Protein AF-A0A935GYU8-F1 (afdb_monomer_lite)

Sequence (104 aa):
MCGQSPVLDAYVTALIKHLNGRGTRALNRLLQIKRTYPAQPFLVALEQALKYGLFDLTRLESMVLRHVAGDFFALGESSHDNLPNEPDDKDDEQTKNDSDPDPA

pLDDT: mean 73.49, std 12.85, range [44.44, 88.31]

Foldseek 3Di:
DDDDDPLVVLLLVLLCVVCVPVCPVVVVLLVVLPVVADPVLLSVLSVVCVVVVNNDSVVSSVSSVVSCCCVPVVPDPPPPCPPPDDPPPDDPPPPPDDDDDDDD

Secondary structure (DSSP, 8-state):
---S-HHHHHHHHHHHHHHTT-HHHHHHHHHHHHHHS-HHHHHHHHHHHHHHT---HHHHHHHHHHHHHHHHH-------------------------------

Radius of gyration: 29.95 Å; chains: 1; bounding box: 89×70×27 Å

Structure (mmCIF, N/CA/C/O backbone):
data_AF-A0A935GYU8-F1
#
_entry.id   AF-A0A935GYU8-F1
#
loop_
_atom_site.group_PDB
_atom_site.id
_atom_site.type_symbol
_atom_site.label_atom_id
_atom_site.label_alt_id
_atom_site.label_comp_id
_atom_site.label_asym_id
_atom_site.label_entity_id
_atom_site.label_seq_id
_atom_site.pdbx_PDB_ins_code
_atom_site.Cartn_x
_atom_site.Cartn_y
_atom_site.Cartn_z
_atom_site.occupancy
_atom_site.B_iso_or_equiv
_atom_site.auth_seq_id
_atom_site.auth_comp_id
_atom_site.auth_asym_id
_atom_site.auth_atom_id
_atom_site.pdbx_PDB_model_num
ATOM 1 N N . MET A 1 1 ? 17.629 9.394 5.185 1.00 46.78 1 MET A N 1
ATOM 2 C CA . MET A 1 1 ? 16.267 9.637 5.704 1.00 46.78 1 MET A CA 1
ATOM 3 C C . MET A 1 1 ? 15.301 8.801 4.869 1.00 46.78 1 MET A C 1
ATOM 5 O O . MET A 1 1 ? 14.877 9.258 3.819 1.00 46.78 1 MET A O 1
ATOM 9 N N . CYS A 1 2 ? 15.034 7.563 5.291 1.00 44.44 2 CYS A N 1
ATOM 10 C CA . CYS A 1 2 ? 14.087 6.621 4.673 1.00 44.44 2 CYS A CA 1
ATOM 11 C C . CYS A 1 2 ? 13.264 6.030 5.828 1.00 44.44 2 CYS A C 1
ATOM 13 O O . CYS A 1 2 ? 13.789 5.868 6.929 1.00 44.44 2 CYS A O 1
ATOM 15 N N . GLY A 1 3 ? 11.950 5.934 5.656 1.00 45.50 3 GLY A N 1
ATOM 16 C CA . GLY A 1 3 ? 10.987 6.145 6.734 1.00 45.50 3 GLY A CA 1
ATOM 17 C C . GLY A 1 3 ? 10.578 4.898 7.509 1.00 45.50 3 GLY A C 1
ATOM 18 O O . GLY A 1 3 ? 10.065 3.978 6.903 1.00 45.50 3 GLY A O 1
ATOM 19 N N . GLN A 1 4 ? 10.687 4.960 8.841 1.00 58.44 4 GLN A N 1
ATOM 20 C CA . GLN A 1 4 ? 9.859 4.327 9.895 1.00 58.44 4 GLN A CA 1
ATOM 21 C C . GLN A 1 4 ? 9.488 2.823 9.824 1.00 58.44 4 GLN A C 1
ATOM 23 O O . GLN A 1 4 ? 9.006 2.311 10.827 1.00 58.44 4 GLN A O 1
ATOM 28 N N . SER A 1 5 ? 9.725 2.080 8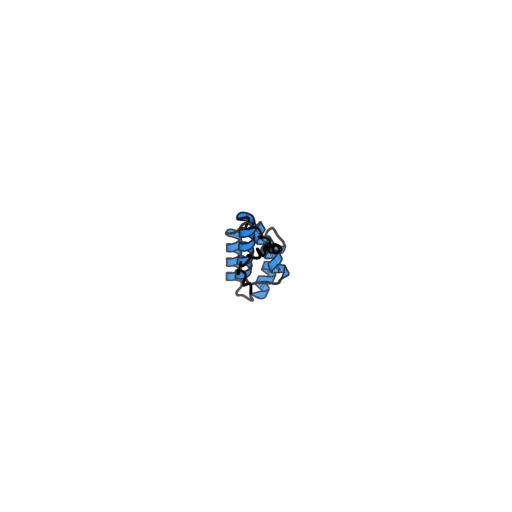.740 1.00 67.25 5 SER A N 1
ATOM 29 C CA . SER A 1 5 ? 9.507 0.632 8.669 1.00 67.25 5 SER A CA 1
ATOM 30 C C . SER A 1 5 ? 10.400 -0.013 7.597 1.00 67.25 5 SER A C 1
ATOM 32 O O . SER A 1 5 ? 10.312 0.370 6.427 1.00 67.25 5 SER A O 1
ATOM 34 N N . PRO A 1 6 ? 11.228 -1.018 7.949 1.00 79.19 6 PRO A N 1
ATOM 35 C CA . PRO A 1 6 ? 12.125 -1.693 7.003 1.00 79.19 6 PRO A CA 1
ATOM 36 C C . PRO A 1 6 ? 11.373 -2.407 5.867 1.00 79.19 6 PRO A C 1
ATOM 38 O O . PRO A 1 6 ? 11.914 -2.585 4.777 1.00 79.19 6 PRO A O 1
ATOM 41 N N . VAL A 1 7 ? 10.106 -2.767 6.094 1.00 80.38 7 VAL A N 1
ATOM 42 C CA . VAL A 1 7 ? 9.233 -3.400 5.095 1.00 80.38 7 VAL A CA 1
ATOM 43 C C . VAL A 1 7 ? 8.971 -2.459 3.917 1.00 80.38 7 VAL A C 1
ATOM 45 O O . VAL A 1 7 ? 8.974 -2.884 2.761 1.00 80.38 7 VAL A O 1
ATOM 48 N N . LEU A 1 8 ? 8.790 -1.165 4.199 1.00 80.94 8 LEU A N 1
ATOM 49 C CA . LEU A 1 8 ? 8.537 -0.153 3.177 1.00 80.94 8 LEU A CA 1
ATOM 50 C C . LEU A 1 8 ? 9.739 0.009 2.249 1.00 80.94 8 LEU A C 1
ATOM 52 O O . LEU A 1 8 ? 9.579 0.009 1.030 1.00 80.94 8 LEU A O 1
ATOM 56 N N . ASP A 1 9 ? 10.933 0.111 2.826 1.00 83.12 9 ASP A N 1
ATOM 57 C CA . ASP A 1 9 ? 12.169 0.285 2.063 1.00 83.12 9 ASP A CA 1
ATOM 58 C C . ASP A 1 9 ? 12.477 -0.954 1.207 1.00 83.12 9 ASP A C 1
ATOM 60 O O . ASP A 1 9 ? 12.855 -0.821 0.036 1.00 83.12 9 ASP A O 1
ATOM 64 N N . ALA A 1 10 ? 12.242 -2.161 1.737 1.00 84.31 10 ALA A N 1
ATOM 65 C CA . ALA A 1 10 ? 12.372 -3.405 0.979 1.00 84.31 10 ALA A CA 1
ATOM 66 C C . ALA A 1 10 ? 11.402 -3.451 -0.214 1.00 84.31 10 ALA A C 1
ATOM 68 O O . ALA A 1 10 ? 11.812 -3.750 -1.340 1.00 84.31 10 ALA A O 1
ATOM 69 N N . TYR A 1 11 ? 10.135 -3.085 0.010 1.00 84.38 11 TYR A N 1
ATOM 70 C CA . TYR A 1 11 ? 9.124 -3.058 -1.044 1.00 84.38 11 TYR A CA 1
ATOM 71 C C . TYR A 1 11 ? 9.445 -2.020 -2.122 1.00 84.38 11 TYR A C 1
ATOM 73 O O . TYR A 1 11 ? 9.392 -2.330 -3.309 1.00 84.38 11 TYR A O 1
ATOM 81 N N . VAL A 1 12 ? 9.833 -0.802 -1.731 1.00 84.12 12 VAL A N 1
ATOM 82 C CA . VAL A 1 12 ? 10.202 0.266 -2.673 1.00 84.12 12 VAL A CA 1
ATOM 83 C C . VAL A 1 12 ? 11.409 -0.141 -3.515 1.00 84.12 12 VAL A C 1
ATOM 85 O O . VAL A 1 12 ? 11.398 0.053 -4.731 1.00 84.12 12 VAL A O 1
ATOM 88 N N . THR A 1 13 ? 12.422 -0.757 -2.905 1.00 85.62 13 THR A N 1
ATOM 89 C CA . THR A 1 13 ? 13.611 -1.236 -3.623 1.00 85.62 13 THR A CA 1
ATOM 90 C C . THR A 1 13 ? 13.243 -2.298 -4.660 1.00 85.62 13 THR A C 1
ATOM 92 O O . THR A 1 13 ? 13.672 -2.222 -5.815 1.00 85.62 13 THR A O 1
ATOM 95 N N . ALA A 1 14 ? 12.403 -3.261 -4.279 1.00 84.19 14 ALA A N 1
ATOM 96 C CA . ALA A 1 14 ? 11.935 -4.310 -5.177 1.00 84.19 14 ALA A CA 1
ATOM 97 C C . ALA A 1 14 ? 11.020 -3.765 -6.293 1.00 84.19 14 ALA A C 1
ATOM 99 O O . ALA A 1 14 ? 11.170 -4.143 -7.456 1.00 84.19 14 ALA A O 1
ATOM 100 N N . LEU A 1 15 ? 10.155 -2.800 -5.973 1.00 83.06 15 LEU A N 1
ATOM 101 C CA . LEU A 1 15 ? 9.273 -2.123 -6.923 1.00 83.06 15 LEU A CA 1
ATOM 102 C C . LEU A 1 15 ? 10.065 -1.320 -7.965 1.00 83.06 15 LEU A C 1
ATOM 104 O O . LEU A 1 15 ? 9.798 -1.420 -9.163 1.00 83.06 15 LEU A O 1
ATOM 108 N N . ILE A 1 16 ? 11.067 -0.547 -7.535 1.00 82.12 16 ILE A N 1
ATOM 109 C CA . ILE A 1 16 ? 11.940 0.214 -8.442 1.00 82.12 16 ILE A CA 1
ATOM 110 C C . ILE A 1 16 ? 12.705 -0.741 -9.366 1.00 82.12 16 ILE A C 1
ATOM 112 O O . ILE A 1 16 ? 12.778 -0.489 -10.571 1.00 82.12 16 ILE A O 1
ATOM 116 N N . LYS A 1 17 ? 13.211 -1.857 -8.823 1.00 83.25 17 LYS A N 1
ATOM 117 C CA . LYS A 1 17 ? 13.904 -2.901 -9.590 1.00 83.25 17 LYS A CA 1
ATOM 118 C C . LYS A 1 17 ? 12.997 -3.588 -10.615 1.00 83.25 17 LYS A C 1
ATOM 120 O O . LYS A 1 17 ? 13.484 -3.979 -11.664 1.00 83.25 17 LYS A O 1
ATOM 125 N N . HIS A 1 18 ? 11.705 -3.742 -10.332 1.00 79.56 18 HIS A N 1
ATOM 126 C CA . HIS A 1 18 ? 10.759 -4.372 -11.257 1.00 79.56 18 HIS A CA 1
ATOM 127 C C . HIS A 1 18 ? 10.306 -3.423 -12.384 1.00 79.56 18 HIS A C 1
ATOM 129 O O . HIS A 1 18 ? 9.948 -3.860 -13.476 1.00 79.56 18 HIS A O 1
ATOM 135 N N . LEU A 1 19 ? 10.288 -2.110 -12.135 1.00 75.69 19 LEU A N 1
ATOM 136 C CA . LEU A 1 19 ? 9.680 -1.130 -13.042 1.00 75.69 19 LEU A CA 1
ATOM 137 C C . LEU A 1 19 ? 10.652 -0.474 -14.039 1.00 75.69 19 LEU A C 1
ATOM 139 O O . LEU A 1 19 ? 10.192 0.339 -14.842 1.00 75.69 19 LEU A O 1
ATOM 143 N N . ASN A 1 20 ? 11.955 -0.795 -14.007 1.00 69.62 20 ASN A N 1
ATOM 144 C CA . ASN A 1 20 ? 12.990 -0.421 -14.996 1.00 69.62 20 ASN A CA 1
ATOM 145 C C . ASN A 1 20 ? 12.818 0.981 -15.634 1.00 69.62 20 ASN A C 1
ATOM 147 O O . ASN A 1 20 ? 12.851 1.130 -16.854 1.00 69.62 20 ASN A O 1
ATOM 151 N N . GLY A 1 21 ? 12.592 2.020 -14.820 1.00 65.81 21 GLY A N 1
ATOM 152 C CA . GLY A 1 21 ? 12.480 3.415 -15.282 1.00 65.81 21 GLY A CA 1
ATOM 153 C C . GLY A 1 21 ? 11.059 3.976 -15.454 1.00 65.81 21 GLY A C 1
ATOM 154 O O . GLY A 1 21 ? 10.909 5.183 -15.622 1.00 65.81 21 GLY A O 1
ATOM 155 N N . ARG A 1 22 ? 9.997 3.168 -15.317 1.00 65.38 22 ARG A N 1
ATOM 156 C CA . ARG A 1 22 ? 8.590 3.645 -15.265 1.00 65.38 22 ARG A CA 1
ATOM 157 C C . ARG A 1 22 ? 8.039 3.793 -13.838 1.00 65.38 22 ARG A C 1
ATOM 159 O O . ARG A 1 22 ? 6.839 3.968 -13.632 1.00 65.38 22 ARG A O 1
ATOM 166 N N . GLY A 1 23 ? 8.924 3.752 -12.842 1.00 72.25 23 GLY A N 1
ATOM 167 C CA . GLY A 1 23 ? 8.582 3.706 -11.418 1.00 72.25 23 GLY A CA 1
ATOM 168 C C . GLY A 1 23 ? 8.026 4.997 -10.813 1.00 72.25 23 GLY A C 1
ATOM 169 O O . GLY A 1 23 ? 7.476 4.957 -9.719 1.00 72.25 23 GLY A O 1
ATOM 170 N N . THR A 1 24 ? 8.112 6.143 -11.490 1.00 78.00 24 THR A N 1
ATOM 171 C CA . THR A 1 24 ? 7.679 7.434 -10.923 1.00 78.00 24 THR A CA 1
ATOM 172 C C . THR A 1 24 ? 6.165 7.542 -10.761 1.00 78.00 24 THR A C 1
ATOM 174 O O . THR A 1 24 ? 5.703 8.027 -9.729 1.00 78.00 24 THR A O 1
ATOM 177 N N . ARG A 1 25 ? 5.357 7.056 -11.717 1.00 80.62 25 ARG A N 1
ATOM 178 C CA . ARG A 1 25 ? 3.893 6.975 -11.518 1.00 80.62 25 ARG A CA 1
ATOM 179 C C . ARG A 1 25 ? 3.537 6.016 -10.387 1.00 80.62 25 ARG A C 1
ATOM 181 O O . ARG A 1 25 ? 2.650 6.316 -9.596 1.00 80.62 25 ARG A O 1
ATOM 188 N N . ALA A 1 26 ? 4.257 4.903 -10.299 1.00 79.94 26 ALA A N 1
ATOM 189 C CA . ALA A 1 26 ? 4.052 3.895 -9.273 1.00 79.94 26 ALA A CA 1
ATOM 190 C C . ALA A 1 26 ? 4.359 4.434 -7.862 1.00 79.94 26 ALA A C 1
ATOM 192 O O . ALA A 1 26 ? 3.544 4.310 -6.952 1.00 79.94 26 ALA A O 1
ATOM 193 N N . LEU A 1 27 ? 5.484 5.133 -7.701 1.00 82.38 27 LEU A N 1
ATOM 194 C CA . LEU A 1 27 ? 5.864 5.810 -6.459 1.00 82.38 27 LEU A CA 1
ATOM 195 C C . LEU A 1 27 ? 4.869 6.905 -6.063 1.00 82.38 27 LEU A C 1
ATOM 197 O O . LEU A 1 27 ? 4.479 6.983 -4.901 1.00 82.38 27 L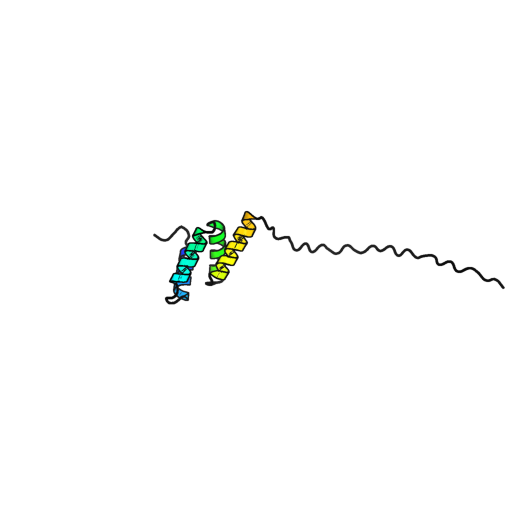EU A O 1
ATOM 201 N N . ASN A 1 28 ? 4.421 7.721 -7.023 1.00 85.56 28 ASN A N 1
ATOM 202 C CA . ASN A 1 28 ? 3.395 8.735 -6.764 1.00 85.56 28 ASN A CA 1
ATOM 203 C C . ASN A 1 28 ? 2.081 8.098 -6.300 1.00 85.56 28 ASN A C 1
ATOM 205 O O . ASN A 1 28 ? 1.479 8.569 -5.336 1.00 85.56 28 ASN A O 1
ATOM 209 N N . ARG A 1 29 ? 1.660 6.997 -6.934 1.00 83.75 29 ARG A N 1
ATOM 210 C CA . ARG A 1 29 ? 0.458 6.263 -6.527 1.00 83.75 29 ARG A CA 1
ATOM 211 C C . ARG A 1 29 ? 0.607 5.675 -5.123 1.00 83.75 29 ARG A C 1
ATOM 213 O O . ARG A 1 29 ? -0.302 5.825 -4.315 1.00 83.75 29 ARG A O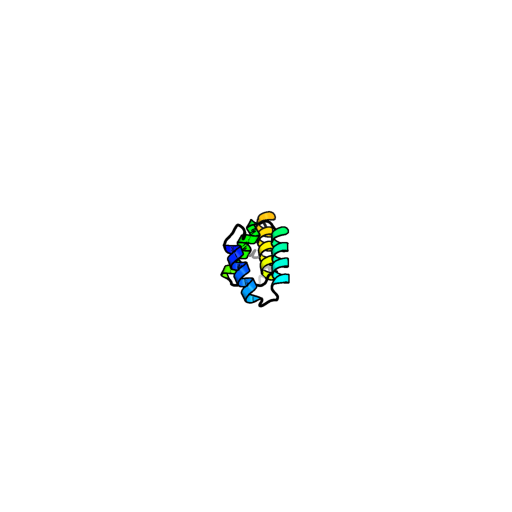 1
ATOM 220 N N . LEU A 1 30 ? 1.764 5.094 -4.804 1.00 83.75 30 LEU A N 1
ATOM 221 C CA . LEU A 1 30 ? 2.072 4.575 -3.469 1.00 83.75 30 LEU A CA 1
ATOM 222 C C . LEU A 1 30 ? 2.027 5.677 -2.396 1.00 83.75 30 LEU A C 1
ATOM 224 O O . LEU A 1 30 ? 1.442 5.486 -1.332 1.00 83.75 30 LEU A O 1
ATOM 228 N N . LEU A 1 31 ? 2.598 6.851 -2.687 1.00 85.94 31 LEU A N 1
ATOM 229 C CA . LEU A 1 31 ? 2.534 8.018 -1.801 1.00 85.94 31 LEU A CA 1
ATOM 230 C C . LEU A 1 31 ? 1.103 8.516 -1.597 1.00 85.94 31 LEU A C 1
ATOM 232 O O . LEU A 1 31 ? 0.764 8.954 -0.498 1.00 85.94 31 LEU A O 1
ATOM 236 N N . GLN A 1 32 ? 0.267 8.448 -2.633 1.00 86.38 32 GLN A N 1
ATOM 237 C CA . GLN A 1 32 ? -1.136 8.827 -2.532 1.00 86.38 32 GLN A CA 1
ATOM 238 C C . GLN A 1 32 ? -1.905 7.865 -1.622 1.00 86.38 32 GLN A C 1
ATOM 240 O O . GLN A 1 32 ? -2.552 8.326 -0.689 1.00 86.38 32 GLN A O 1
ATOM 245 N N . ILE A 1 33 ? -1.728 6.551 -1.793 1.00 83.31 33 ILE A N 1
ATOM 246 C CA . ILE A 1 33 ? -2.315 5.524 -0.913 1.00 83.31 33 ILE A CA 1
ATOM 247 C C . ILE A 1 33 ? -1.880 5.753 0.546 1.00 83.31 33 ILE A C 1
ATOM 249 O O . ILE A 1 33 ? -2.725 5.808 1.434 1.00 83.31 33 ILE A O 1
ATOM 253 N N . LYS A 1 34 ? -0.584 5.991 0.799 1.00 83.44 34 LYS A N 1
ATOM 254 C CA . LYS A 1 34 ? -0.062 6.272 2.152 1.00 83.44 34 LYS A CA 1
ATOM 255 C C . LYS A 1 34 ? -0.669 7.532 2.793 1.00 83.44 34 LYS A C 1
ATOM 257 O O . LYS A 1 34 ? -0.733 7.618 4.014 1.00 83.44 34 LYS A O 1
ATOM 262 N N . ARG A 1 35 ? -1.054 8.534 1.995 1.00 83.94 35 ARG A N 1
ATOM 263 C CA . ARG A 1 35 ? -1.680 9.776 2.489 1.00 83.94 35 ARG A CA 1
ATOM 264 C C . ARG A 1 35 ? -3.185 9.639 2.703 1.00 83.94 35 ARG A C 1
ATOM 266 O O . ARG A 1 35 ? -3.722 10.334 3.556 1.00 83.94 35 ARG A O 1
ATOM 273 N N . THR A 1 36 ? -3.850 8.798 1.914 1.00 81.88 36 THR A N 1
ATOM 274 C CA . THR A 1 36 ? -5.307 8.613 1.957 1.00 81.88 36 THR A CA 1
ATOM 275 C C . THR A 1 36 ? -5.737 7.585 3.002 1.00 81.88 36 THR A C 1
ATOM 277 O O . THR A 1 36 ? -6.824 7.719 3.556 1.00 81.88 36 THR A O 1
ATOM 280 N N . TYR A 1 37 ? -4.900 6.588 3.299 1.00 79.31 37 TYR A N 1
ATOM 281 C CA . TYR A 1 37 ? -5.236 5.493 4.212 1.00 79.31 37 TYR A CA 1
ATOM 282 C C . TYR A 1 37 ? -4.377 5.494 5.485 1.00 79.31 37 TYR A C 1
ATOM 284 O O . TYR A 1 37 ? -3.227 5.938 5.457 1.00 79.31 37 TYR A O 1
ATOM 292 N N . PRO A 1 38 ? -4.910 4.977 6.608 1.00 79.50 38 PRO A N 1
ATOM 293 C CA . PRO A 1 38 ? -4.160 4.873 7.855 1.00 79.50 38 PRO A CA 1
ATOM 294 C C . PRO A 1 38 ? -2.949 3.932 7.734 1.00 79.50 38 PRO A C 1
ATOM 296 O O . PRO A 1 38 ? -2.942 2.973 6.961 1.00 79.50 38 PRO A O 1
ATOM 299 N N . ALA A 1 39 ? -1.906 4.206 8.527 1.00 78.94 39 ALA A N 1
ATOM 300 C CA . ALA A 1 39 ? -0.606 3.542 8.405 1.00 78.94 39 ALA A CA 1
ATOM 301 C C . ALA A 1 39 ? -0.633 2.036 8.728 1.00 78.94 39 ALA A C 1
ATOM 303 O O . ALA A 1 39 ? 0.099 1.278 8.098 1.00 78.94 39 ALA A O 1
ATOM 304 N N . GLN A 1 40 ? -1.472 1.591 9.671 1.00 80.50 40 GLN A N 1
ATOM 305 C CA . GLN A 1 40 ? -1.565 0.175 10.050 1.00 80.50 40 GLN A CA 1
ATOM 306 C C . GLN A 1 40 ? -2.004 -0.745 8.895 1.00 80.50 40 GLN A C 1
ATOM 308 O O . GLN A 1 40 ? -1.211 -1.606 8.515 1.00 80.50 40 GLN A O 1
ATOM 313 N N . PRO A 1 41 ? -3.194 -0.572 8.284 1.00 82.75 41 PRO A N 1
ATOM 314 C CA . PRO A 1 41 ? -3.653 -1.462 7.212 1.00 82.75 41 PRO A CA 1
ATOM 315 C C . PRO A 1 41 ? -2.780 -1.361 5.958 1.00 82.75 41 PRO A C 1
ATOM 317 O O . PRO A 1 41 ? -2.641 -2.327 5.208 1.00 82.75 41 PRO A O 1
ATOM 320 N N . PHE A 1 42 ? -2.133 -0.209 5.752 1.00 84.31 42 PHE A N 1
ATOM 321 C CA . PHE A 1 42 ? -1.132 -0.048 4.708 1.00 84.31 42 PHE A CA 1
ATOM 322 C C . PHE A 1 42 ? 0.081 -0.965 4.915 1.00 84.31 42 PHE A C 1
ATOM 324 O O . PHE A 1 42 ? 0.493 -1.639 3.973 1.00 84.31 42 PHE A O 1
ATOM 331 N N . LEU A 1 43 ? 0.634 -1.026 6.131 1.00 84.94 43 LEU A N 1
ATOM 332 C CA . LEU A 1 43 ? 1.781 -1.886 6.436 1.00 84.94 43 LEU A CA 1
ATOM 333 C C . LEU A 1 43 ? 1.434 -3.375 6.319 1.00 84.94 43 LEU A C 1
ATOM 335 O O . LEU A 1 43 ? 2.208 -4.117 5.721 1.00 84.94 43 LEU A O 1
ATOM 339 N N . VAL A 1 44 ? 0.257 -3.792 6.795 1.00 85.50 44 VAL A N 1
ATOM 340 C CA . VAL A 1 44 ? -0.202 -5.191 6.697 1.00 85.50 44 VAL A CA 1
ATOM 341 C C . VAL A 1 44 ? -0.319 -5.631 5.235 1.00 85.50 44 VAL A C 1
ATOM 343 O O . VAL A 1 44 ? 0.212 -6.675 4.849 1.00 85.50 44 VAL A O 1
ATOM 346 N N . ALA A 1 45 ? -0.946 -4.808 4.389 1.00 88.31 45 ALA A N 1
ATOM 347 C CA . ALA A 1 45 ? -1.040 -5.094 2.960 1.00 88.31 45 ALA A CA 1
ATOM 348 C C . ALA A 1 45 ? 0.345 -5.161 2.296 1.00 88.31 45 ALA A C 1
ATOM 350 O O . ALA A 1 45 ? 0.569 -5.985 1.408 1.00 88.31 45 ALA A O 1
ATOM 351 N N . LEU A 1 46 ? 1.279 -4.309 2.730 1.00 86.62 46 LEU A N 1
ATOM 352 C CA . LEU A 1 46 ? 2.633 -4.256 2.190 1.00 86.62 46 LEU A CA 1
ATOM 353 C C . LEU A 1 46 ? 3.450 -5.498 2.554 1.00 86.62 46 LEU A C 1
ATOM 355 O O . LEU A 1 46 ? 4.146 -6.032 1.695 1.00 86.62 46 LEU A O 1
ATOM 359 N N . GLU A 1 47 ? 3.342 -5.983 3.792 1.00 86.50 47 GLU A N 1
ATOM 360 C CA . GLU A 1 47 ? 3.972 -7.235 4.225 1.00 86.50 47 GLU A CA 1
ATOM 361 C C . GLU A 1 47 ? 3.467 -8.426 3.411 1.00 86.50 47 GLU A C 1
ATOM 363 O O . GLU A 1 47 ? 4.261 -9.242 2.938 1.00 86.50 47 GLU A O 1
ATOM 368 N N . GLN A 1 48 ? 2.154 -8.504 3.184 1.00 87.38 48 GLN A N 1
ATOM 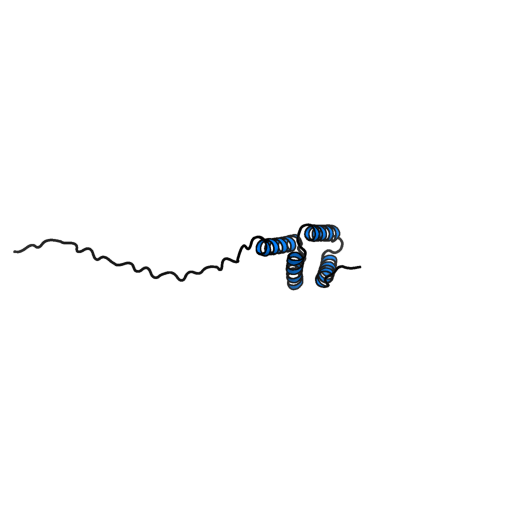369 C CA . GLN A 1 48 ? 1.572 -9.553 2.351 1.00 87.38 48 GLN A CA 1
ATOM 370 C C . GLN A 1 48 ? 2.040 -9.435 0.897 1.00 87.38 48 GLN A C 1
ATOM 372 O O . GLN A 1 48 ? 2.505 -10.418 0.320 1.00 87.38 48 GLN A O 1
ATOM 377 N N . ALA A 1 49 ? 1.988 -8.239 0.307 1.00 88.25 49 ALA A N 1
ATOM 378 C CA . ALA A 1 49 ? 2.462 -8.017 -1.057 1.00 88.25 49 ALA A CA 1
ATOM 379 C C . ALA A 1 49 ? 3.948 -8.379 -1.206 1.00 88.25 49 ALA A C 1
ATOM 381 O O . ALA A 1 49 ? 4.318 -9.044 -2.171 1.00 88.25 49 ALA A O 1
ATOM 382 N N . LEU A 1 50 ? 4.782 -8.033 -0.221 1.00 86.00 50 LEU A N 1
ATOM 383 C CA . LEU A 1 50 ? 6.194 -8.408 -0.190 1.00 86.00 50 LEU A CA 1
ATOM 384 C C . LEU A 1 50 ? 6.372 -9.933 -0.113 1.00 86.00 50 LEU A C 1
ATOM 386 O O . LEU A 1 50 ? 7.166 -10.488 -0.869 1.00 86.00 50 LEU A O 1
ATOM 390 N N . LYS A 1 51 ? 5.604 -10.618 0.746 1.00 84.88 51 LYS A N 1
ATOM 391 C CA . LYS A 1 51 ? 5.645 -12.083 0.907 1.00 84.88 51 LYS A CA 1
ATOM 392 C C . LYS A 1 51 ? 5.284 -12.827 -0.381 1.00 84.88 51 LYS A C 1
ATOM 394 O O . LYS A 1 51 ? 5.873 -13.866 -0.666 1.00 84.88 51 LYS A O 1
ATOM 399 N N . TYR A 1 52 ? 4.340 -12.297 -1.157 1.00 85.12 52 TYR A N 1
ATOM 400 C CA . TYR A 1 52 ? 3.921 -12.875 -2.438 1.00 85.12 52 TYR A CA 1
ATOM 401 C C . TYR A 1 52 ? 4.703 -12.339 -3.649 1.00 85.12 52 TYR A C 1
ATOM 403 O O . TYR A 1 52 ? 4.495 -12.824 -4.759 1.00 85.12 52 TYR A O 1
ATOM 411 N N . GLY A 1 53 ? 5.586 -11.350 -3.469 1.00 84.12 53 GLY A N 1
ATOM 412 C CA . GLY A 1 53 ? 6.289 -10.691 -4.576 1.00 84.12 53 GLY A CA 1
ATOM 413 C C . GLY A 1 53 ? 5.360 -9.905 -5.509 1.00 84.12 53 GLY A C 1
ATOM 414 O O . GLY A 1 53 ? 5.616 -9.807 -6.708 1.00 84.12 53 GLY A O 1
ATOM 415 N N . LEU A 1 54 ? 4.254 -9.376 -4.982 1.00 82.88 54 LEU A N 1
ATOM 416 C CA . LEU A 1 54 ? 3.279 -8.597 -5.736 1.00 82.88 54 LEU A CA 1
ATOM 417 C C . LEU A 1 54 ? 3.740 -7.141 -5.858 1.00 82.88 54 LEU A C 1
ATOM 419 O O . LEU A 1 54 ? 3.824 -6.438 -4.859 1.00 82.88 54 LEU A O 1
ATOM 423 N N . PHE A 1 55 ? 3.964 -6.669 -7.086 1.00 82.06 55 PHE A N 1
ATOM 424 C CA . PHE A 1 55 ? 4.337 -5.272 -7.376 1.00 82.06 55 PHE A CA 1
ATOM 425 C C . PHE A 1 55 ? 3.213 -4.466 -8.042 1.00 82.06 55 PHE A C 1
ATOM 427 O O . PHE A 1 55 ? 3.417 -3.333 -8.482 1.00 82.06 55 PHE A O 1
ATOM 434 N N . ASP A 1 56 ? 2.017 -5.051 -8.125 1.00 83.00 56 ASP A N 1
ATOM 435 C CA . ASP A 1 56 ? 0.831 -4.412 -8.680 1.00 83.00 56 ASP A CA 1
ATOM 436 C C . ASP A 1 56 ? 0.192 -3.483 -7.637 1.00 83.00 56 ASP A C 1
ATOM 438 O O . ASP A 1 56 ? -0.353 -3.919 -6.620 1.00 83.00 56 ASP A O 1
ATOM 442 N N . LEU A 1 57 ? 0.269 -2.177 -7.895 1.00 83.19 57 LEU A N 1
ATOM 443 C CA . LEU A 1 57 ? -0.239 -1.148 -6.989 1.00 83.19 57 LEU A CA 1
ATOM 444 C C . LEU A 1 57 ? -1.761 -1.116 -6.895 1.00 83.19 57 LEU A C 1
ATOM 446 O O . LEU A 1 57 ? -2.283 -0.755 -5.844 1.00 83.19 57 LEU A O 1
ATOM 450 N N . THR A 1 58 ? -2.468 -1.501 -7.956 1.00 83.62 58 THR A N 1
ATOM 451 C CA . THR A 1 58 ? -3.931 -1.607 -7.942 1.00 83.62 58 THR A CA 1
ATOM 452 C C . THR A 1 58 ? -4.355 -2.751 -7.028 1.00 83.62 58 THR A C 1
ATOM 454 O O . THR A 1 58 ? -5.306 -2.631 -6.246 1.00 83.62 58 THR A O 1
ATOM 457 N N . ARG A 1 59 ? -3.610 -3.861 -7.069 1.00 85.44 59 ARG A N 1
ATOM 458 C CA . ARG A 1 59 ? -3.861 -5.004 -6.189 1.00 85.44 59 ARG A CA 1
ATOM 459 C C . ARG A 1 59 ? -3.487 -4.711 -4.738 1.00 85.44 59 ARG A C 1
ATOM 461 O O . ARG A 1 59 ? -4.273 -5.055 -3.857 1.00 85.44 59 ARG A O 1
ATOM 468 N N . LEU A 1 60 ? -2.369 -4.021 -4.500 1.00 86.75 60 LEU A N 1
ATOM 469 C CA . LEU A 1 60 ? -1.987 -3.538 -3.169 1.00 86.75 60 LEU A CA 1
ATOM 470 C C . LEU A 1 60 ? -3.069 -2.619 -2.584 1.00 86.75 60 LEU A C 1
ATOM 472 O O . LEU A 1 60 ? -3.515 -2.837 -1.463 1.00 86.75 60 LEU A O 1
ATOM 476 N N . GLU A 1 61 ? -3.543 -1.633 -3.349 1.00 87.19 61 GLU A N 1
ATOM 477 C CA . GLU A 1 61 ? -4.606 -0.714 -2.919 1.00 87.19 61 GLU A CA 1
ATOM 478 C C . GLU A 1 61 ? -5.888 -1.460 -2.536 1.00 87.19 61 GLU A C 1
ATOM 480 O O . GLU A 1 61 ? -6.488 -1.185 -1.500 1.00 87.19 61 GLU A O 1
ATOM 485 N N . SER A 1 62 ? -6.259 -2.474 -3.318 1.00 87.25 62 SER A N 1
ATOM 486 C CA . SER A 1 62 ? -7.417 -3.323 -3.024 1.00 87.25 62 SER A CA 1
ATOM 487 C C . SER A 1 62 ? -7.249 -4.152 -1.742 1.00 87.25 62 SER A C 1
ATOM 489 O O . SER A 1 62 ? -8.243 -4.541 -1.129 1.00 87.25 62 SER A O 1
ATOM 491 N N . MET A 1 63 ? -6.016 -4.481 -1.341 1.00 87.19 63 MET A N 1
ATOM 492 C CA . MET A 1 63 ? -5.730 -5.162 -0.070 1.00 87.19 63 MET A CA 1
ATOM 493 C C . MET A 1 63 ? -5.801 -4.187 1.103 1.00 87.19 63 MET A C 1
ATOM 495 O O . MET A 1 63 ? -6.437 -4.493 2.107 1.00 87.19 63 MET A O 1
ATOM 499 N N . VAL A 1 64 ? -5.237 -2.986 0.946 1.00 87.31 64 VAL A N 1
ATOM 500 C CA . VAL A 1 64 ? -5.353 -1.909 1.943 1.00 87.31 64 VAL A CA 1
ATOM 501 C C . VAL A 1 64 ? -6.819 -1.576 2.196 1.00 87.31 64 VAL A C 1
ATOM 503 O O . VAL A 1 64 ? -7.240 -1.516 3.345 1.00 87.31 64 VAL A O 1
ATOM 506 N N . LEU A 1 65 ? -7.613 -1.422 1.134 1.00 86.44 65 LEU A N 1
ATOM 507 C CA . LEU A 1 65 ? -9.048 -1.164 1.228 1.00 86.44 65 LEU A CA 1
ATOM 508 C C . LEU A 1 65 ? -9.801 -2.279 1.951 1.00 86.44 65 LEU A C 1
ATOM 510 O O . LEU A 1 65 ? -10.682 -1.981 2.747 1.00 86.44 65 LEU A O 1
ATOM 514 N N . ARG A 1 66 ? -9.442 -3.546 1.713 1.00 84.00 66 ARG A N 1
ATOM 515 C CA . ARG A 1 66 ? -10.032 -4.685 2.430 1.00 84.00 66 ARG A CA 1
ATOM 516 C C . ARG A 1 66 ? -9.686 -4.679 3.915 1.00 84.00 66 ARG A C 1
ATOM 518 O O . ARG A 1 66 ? -10.575 -4.914 4.723 1.00 84.00 66 ARG A O 1
ATOM 525 N N . HIS A 1 67 ? -8.444 -4.362 4.273 1.00 82.75 67 HIS A N 1
ATOM 526 C CA . HIS A 1 67 ? -8.049 -4.240 5.677 1.00 82.75 67 HIS A CA 1
ATOM 527 C C . HIS A 1 67 ? -8.735 -3.063 6.365 1.00 82.75 67 HIS A C 1
ATOM 529 O O . HIS A 1 67 ? -9.333 -3.249 7.412 1.00 82.75 67 HIS A O 1
ATOM 535 N N . VAL A 1 68 ? -8.758 -1.882 5.738 1.00 83.62 68 VAL A N 1
ATOM 536 C CA . VAL A 1 68 ? -9.506 -0.727 6.259 1.00 83.62 68 VAL A CA 1
ATOM 537 C C . VAL A 1 68 ? -10.994 -1.060 6.392 1.00 83.62 68 VAL A C 1
ATOM 539 O O . VAL A 1 68 ? -11.608 -0.689 7.386 1.00 83.62 68 VAL A O 1
ATOM 542 N N . ALA A 1 69 ? -11.575 -1.773 5.421 1.00 80.06 69 ALA A N 1
ATOM 543 C CA . ALA A 1 69 ? -12.969 -2.195 5.475 1.00 80.06 69 ALA A CA 1
ATOM 544 C C . ALA A 1 69 ? -13.240 -3.139 6.659 1.00 80.06 69 ALA A C 1
ATOM 546 O O . ALA A 1 69 ? -14.194 -2.926 7.400 1.00 80.06 69 ALA A O 1
ATOM 547 N N . GLY A 1 70 ? -12.385 -4.142 6.870 1.00 73.31 70 GLY A N 1
ATOM 548 C CA . GLY A 1 70 ? -12.489 -5.057 8.008 1.00 73.31 70 GLY A CA 1
ATOM 549 C C . GLY A 1 70 ? -12.284 -4.359 9.355 1.00 73.31 70 GLY A C 1
ATOM 550 O O . GLY A 1 70 ? -13.098 -4.532 10.256 1.00 73.31 70 GLY A O 1
ATOM 551 N N . ASP A 1 71 ? -11.256 -3.514 9.468 1.00 71.06 71 ASP A N 1
ATOM 552 C CA . ASP A 1 71 ? -10.878 -2.842 10.717 1.00 71.06 71 ASP A CA 1
ATOM 553 C C . ASP A 1 71 ? -11.890 -1.763 11.138 1.00 71.06 71 ASP A C 1
ATOM 555 O O . ASP A 1 71 ? -12.203 -1.635 12.320 1.00 71.06 71 ASP A O 1
ATOM 559 N N . PHE A 1 72 ? -12.404 -0.966 10.190 1.00 67.38 72 PHE A N 1
ATOM 560 C CA . PHE A 1 72 ? -13.306 0.154 10.500 1.00 67.38 72 PHE A CA 1
ATOM 561 C C . PHE A 1 72 ? -14.782 -0.206 10.427 1.00 67.38 72 PHE A C 1
ATOM 563 O O . PHE A 1 72 ? -15.569 0.331 11.204 1.00 67.38 72 PHE A O 1
ATOM 570 N N . PHE A 1 73 ? -15.179 -1.061 9.484 1.00 66.25 73 PHE A N 1
ATOM 571 C CA . PHE A 1 73 ? -16.591 -1.404 9.321 1.00 66.25 73 PHE A CA 1
ATOM 572 C C . PHE A 1 73 ? -16.965 -2.686 10.049 1.00 66.25 73 PHE A C 1
ATOM 574 O O . PHE A 1 73 ? -18.149 -3.011 10.049 1.00 66.25 73 PHE A O 1
ATOM 581 N N . ALA A 1 74 ? -15.995 -3.395 10.652 1.00 61.28 74 ALA A N 1
ATOM 582 C CA . ALA A 1 74 ? -16.211 -4.695 11.277 1.00 61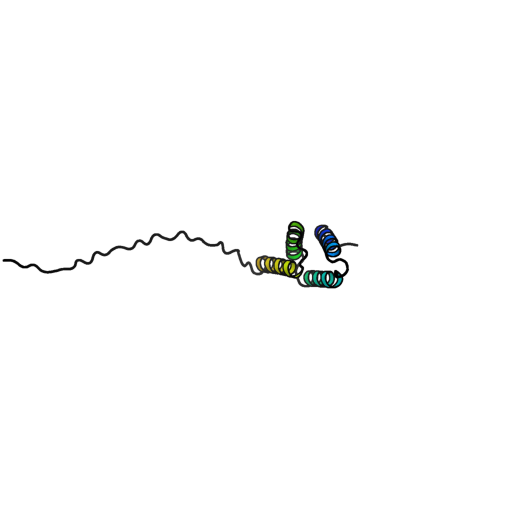.28 74 ALA A CA 1
ATOM 583 C C . ALA A 1 74 ? -17.153 -5.539 10.413 1.00 61.28 74 ALA A C 1
ATOM 585 O O . ALA A 1 74 ? -18.129 -6.112 10.902 1.00 61.28 74 ALA A O 1
ATOM 586 N N . LEU A 1 75 ? -16.879 -5.564 9.100 1.00 59.28 75 LEU A N 1
ATOM 587 C CA . LEU A 1 75 ? -17.424 -6.577 8.214 1.00 59.28 75 LEU A CA 1
ATOM 588 C C . LEU A 1 75 ? -16.740 -7.853 8.669 1.00 59.28 75 LEU A C 1
ATOM 590 O O . LEU A 1 75 ? -15.735 -8.265 8.091 1.00 59.28 75 LEU A O 1
ATOM 594 N N . GLY A 1 76 ? -17.221 -8.384 9.796 1.00 51.56 76 GLY A N 1
ATOM 595 C CA . GLY A 1 76 ? -16.829 -9.674 10.292 1.00 51.56 76 GLY A CA 1
ATOM 596 C C . GLY A 1 76 ? -16.854 -10.574 9.084 1.00 51.56 76 GLY A C 1
ATOM 597 O O . GLY A 1 76 ? -17.789 -10.523 8.275 1.00 51.56 76 GLY A O 1
ATOM 598 N N . GLU A 1 77 ? -15.783 -11.339 8.932 1.00 55.75 77 GLU A N 1
ATOM 599 C CA . GLU A 1 77 ? -15.898 -12.629 8.300 1.00 55.75 77 GLU A CA 1
ATOM 600 C C . GLU A 1 77 ? -17.138 -13.245 8.945 1.00 55.75 77 GLU A C 1
ATOM 602 O O . GLU A 1 77 ? -17.105 -13.712 10.083 1.00 55.75 77 GLU A O 1
ATOM 607 N N . SER A 1 78 ? -18.281 -13.118 8.269 1.00 48.25 78 SER A N 1
ATOM 608 C CA . SER A 1 78 ? -19.369 -14.038 8.462 1.00 48.25 78 SER A CA 1
ATOM 609 C C . SER A 1 78 ? -18.695 -15.313 8.034 1.00 48.25 78 SER A C 1
ATOM 611 O O . SER A 1 78 ? -18.519 -15.585 6.841 1.00 48.25 78 SER A O 1
ATOM 613 N N . SER A 1 79 ? -18.172 -16.013 9.046 1.00 49.97 79 SER A N 1
ATOM 614 C CA . SER A 1 79 ? -18.211 -17.451 9.123 1.00 49.97 79 SER A CA 1
ATOM 615 C C . SER A 1 79 ? -19.247 -17.885 8.117 1.00 49.97 79 SER A C 1
ATOM 617 O O . SER A 1 79 ? -20.409 -17.485 8.186 1.00 49.97 79 SER A O 1
ATOM 619 N N . HIS A 1 80 ? -18.775 -18.582 7.096 1.00 52.41 80 HIS A N 1
ATOM 620 C CA . HIS A 1 80 ? -19.638 -19.413 6.305 1.00 52.41 80 HIS A CA 1
ATOM 621 C C . HIS A 1 80 ? -20.305 -20.330 7.330 1.00 52.41 80 HIS A C 1
ATOM 623 O O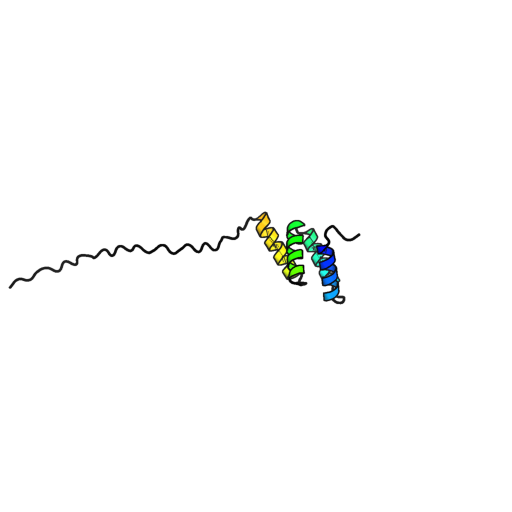 . HIS A 1 80 ? -19.723 -21.339 7.730 1.00 52.41 80 HIS A O 1
ATOM 629 N N . ASP A 1 81 ? -21.439 -19.879 7.866 1.00 54.44 81 ASP A N 1
ATOM 630 C CA . ASP A 1 81 ? -22.286 -20.597 8.787 1.00 54.44 81 ASP A CA 1
ATOM 631 C C . ASP A 1 81 ? -22.851 -21.720 7.933 1.00 54.44 81 ASP A C 1
ATOM 633 O O . ASP A 1 81 ? -23.923 -21.630 7.338 1.00 54.44 81 ASP A O 1
ATOM 637 N N . ASN A 1 82 ? -22.040 -22.766 7.789 1.00 57.38 82 ASN A N 1
ATOM 638 C CA . ASN A 1 82 ? -22.479 -24.071 7.364 1.00 57.38 82 ASN A CA 1
ATOM 639 C C . ASN A 1 82 ? -23.339 -24.589 8.513 1.00 57.38 82 ASN A C 1
ATOM 641 O O . ASN A 1 82 ? -22.869 -25.335 9.373 1.00 57.38 82 ASN A O 1
ATOM 645 N N . LEU A 1 83 ? -24.567 -24.075 8.582 1.00 61.94 83 LEU A N 1
ATOM 646 C CA . LEU A 1 83 ? -25.595 -24.581 9.463 1.00 61.94 83 LEU A CA 1
ATOM 647 C C . LEU A 1 83 ? -25.749 -26.065 9.100 1.00 61.94 83 LEU A C 1
ATOM 649 O O . LEU A 1 83 ? -26.016 -26.367 7.933 1.00 61.94 83 LEU A O 1
ATOM 653 N N . PRO A 1 84 ? -25.515 -27.005 10.030 1.00 60.00 84 PRO A N 1
ATOM 654 C CA . PRO A 1 84 ? -25.817 -28.396 9.757 1.00 60.00 84 PRO A CA 1
ATOM 655 C C . PRO A 1 84 ? -27.318 -28.464 9.483 1.00 60.00 84 PRO A C 1
ATOM 657 O O . PRO A 1 84 ? -28.106 -28.028 10.317 1.00 60.00 84 PRO A O 1
ATOM 660 N N . ASN A 1 85 ? -27.681 -28.934 8.287 1.00 61.62 85 ASN A N 1
ATOM 661 C CA . ASN A 1 85 ? -29.067 -29.125 7.873 1.00 61.62 85 ASN A CA 1
ATOM 662 C C . ASN A 1 85 ? -29.841 -29.800 9.015 1.00 61.62 85 ASN A C 1
ATOM 664 O O . ASN A 1 85 ? -29.494 -30.919 9.406 1.00 61.62 85 ASN A O 1
ATOM 668 N N . GLU A 1 86 ? -30.843 -29.109 9.563 1.00 58.09 86 GLU A N 1
ATOM 669 C CA . GLU A 1 86 ? -31.792 -29.726 10.484 1.00 58.09 86 GLU A CA 1
ATOM 670 C C . GLU A 1 86 ? -32.458 -30.904 9.758 1.00 58.09 86 GLU A C 1
ATOM 672 O O . GLU A 1 86 ? -32.841 -30.758 8.592 1.00 58.09 86 GLU A O 1
ATOM 677 N N . PRO A 1 87 ? -32.555 -32.087 10.384 1.00 61.91 87 PRO A N 1
ATOM 678 C CA . PRO A 1 87 ? -33.336 -33.168 9.813 1.00 61.91 87 PRO A CA 1
ATOM 679 C C . PRO A 1 87 ? -34.801 -32.723 9.749 1.00 61.91 87 PRO A C 1
ATOM 681 O O . PRO A 1 87 ? -35.385 -32.361 10.767 1.00 61.91 87 PRO A O 1
ATOM 684 N N . ASP A 1 88 ? -35.374 -32.737 8.543 1.00 59.25 88 ASP A N 1
ATOM 685 C CA . ASP A 1 88 ? -36.813 -32.643 8.305 1.00 59.25 88 ASP A CA 1
ATOM 686 C C . ASP A 1 88 ? -37.522 -33.783 9.068 1.00 59.25 88 ASP A C 1
ATOM 688 O O . ASP A 1 88 ? -37.712 -34.880 8.538 1.00 59.25 88 ASP A O 1
ATOM 692 N N . ASP A 1 89 ? -37.923 -33.531 10.315 1.00 60.94 89 ASP A N 1
ATOM 693 C CA . ASP A 1 89 ? -39.042 -34.229 10.947 1.00 60.94 89 ASP A CA 1
ATOM 694 C C . ASP A 1 89 ? -40.301 -33.823 10.171 1.00 60.94 89 ASP A C 1
ATOM 696 O O . ASP A 1 89 ? -40.940 -32.803 10.437 1.00 60.94 89 ASP A O 1
ATOM 700 N N . LYS A 1 90 ? -40.618 -34.590 9.125 1.00 63.22 90 LYS A N 1
ATOM 701 C CA . LYS A 1 90 ? -41.949 -34.579 8.528 1.00 63.22 90 LYS A CA 1
ATOM 702 C C . LYS A 1 90 ? -42.716 -35.770 9.060 1.00 63.22 90 LYS A C 1
ATOM 704 O O . LYS A 1 90 ? -42.546 -36.896 8.601 1.00 63.22 90 LYS A O 1
ATOM 709 N N . ASP A 1 91 ? -43.559 -35.460 10.035 1.00 55.88 91 ASP A N 1
ATOM 710 C CA . ASP A 1 91 ? -44.708 -36.248 10.441 1.00 55.88 91 ASP A CA 1
ATOM 711 C C . ASP A 1 91 ? -45.533 -36.631 9.197 1.00 55.88 91 ASP A C 1
ATOM 713 O O . ASP A 1 91 ? -46.250 -35.809 8.623 1.00 55.88 91 ASP A O 1
ATOM 717 N N . ASP A 1 92 ? -45.414 -37.882 8.750 1.00 59.81 92 ASP A N 1
ATOM 718 C CA . ASP A 1 92 ? -46.318 -38.457 7.755 1.00 59.81 92 ASP A CA 1
ATOM 719 C C . ASP A 1 92 ? -47.643 -38.786 8.462 1.00 59.81 92 ASP A C 1
ATOM 721 O O . ASP A 1 92 ? -47.857 -39.861 9.032 1.00 59.81 92 ASP A O 1
ATOM 725 N N . GLU A 1 93 ? -48.533 -37.793 8.480 1.00 53.97 93 GLU A N 1
ATOM 726 C CA . GLU A 1 93 ? -49.928 -37.934 8.877 1.00 53.97 93 GLU A CA 1
ATOM 727 C C . GLU A 1 93 ? -50.634 -38.832 7.851 1.00 53.97 93 GLU A C 1
ATOM 729 O O . GLU A 1 93 ? -51.156 -38.382 6.827 1.00 53.97 93 GLU A O 1
ATOM 734 N N . GLN A 1 94 ? -50.619 -40.143 8.115 1.00 58.84 94 GLN A N 1
ATOM 735 C CA . GLN A 1 94 ? -51.356 -41.135 7.340 1.00 58.84 94 GLN A CA 1
ATOM 736 C C . GLN A 1 94 ? -52.858 -40.858 7.492 1.00 58.84 94 GLN A C 1
ATOM 738 O O . GLN A 1 94 ? -53.530 -41.337 8.411 1.00 58.84 94 GLN A O 1
ATOM 743 N N . THR A 1 95 ? -53.381 -40.061 6.565 1.00 48.91 95 THR A N 1
ATOM 744 C CA . THR A 1 95 ? -54.809 -39.867 6.341 1.00 48.91 95 THR A CA 1
ATOM 745 C C . THR A 1 95 ? -55.466 -41.233 6.161 1.00 48.91 95 THR A C 1
ATOM 747 O O . THR A 1 95 ? -55.215 -41.978 5.212 1.00 48.91 95 THR A O 1
ATOM 750 N N . LYS A 1 96 ? -56.282 -41.589 7.156 1.00 61.69 96 LYS A N 1
ATOM 751 C CA . LYS A 1 96 ? -57.250 -42.676 7.085 1.00 61.69 96 LYS A CA 1
ATOM 752 C C . LYS A 1 96 ? -58.215 -42.318 5.966 1.00 61.69 96 LYS A C 1
ATOM 754 O O . LYS A 1 96 ? -59.062 -41.449 6.134 1.00 61.69 96 LYS A O 1
ATOM 759 N N . ASN A 1 97 ? -58.050 -42.963 4.823 1.00 58.59 97 ASN A N 1
ATOM 760 C CA . ASN A 1 97 ? -59.060 -42.929 3.787 1.00 58.59 97 ASN A CA 1
ATOM 761 C C . ASN A 1 97 ? -60.065 -44.021 4.128 1.00 58.59 97 ASN A C 1
ATOM 763 O O . ASN A 1 97 ? -59.840 -45.203 3.862 1.00 58.59 97 ASN A O 1
ATOM 767 N N . ASP A 1 98 ? -61.140 -43.590 4.779 1.00 59.69 98 ASP A N 1
ATOM 768 C CA . ASP A 1 98 ? -62.409 -44.291 4.810 1.00 59.69 98 ASP A CA 1
ATOM 769 C C . ASP A 1 98 ? -62.800 -44.674 3.375 1.00 59.69 98 ASP A C 1
ATOM 771 O O . ASP A 1 98 ? -62.921 -43.841 2.473 1.00 59.69 98 ASP A O 1
ATOM 775 N N . SER A 1 99 ? -62.965 -45.966 3.138 1.00 61.66 99 SER A N 1
ATOM 776 C CA . SER A 1 99 ? -63.787 -46.461 2.045 1.00 61.66 99 SER A CA 1
ATOM 777 C C . SER A 1 99 ? -64.601 -47.611 2.608 1.00 61.66 99 SER A C 1
ATOM 779 O O . SER A 1 99 ? -64.065 -48.639 3.020 1.00 61.66 99 SER A O 1
ATOM 781 N N . ASP A 1 100 ? -65.887 -47.300 2.715 1.00 64.94 100 ASP A N 1
ATOM 782 C CA . ASP A 1 100 ? -66.998 -48.036 3.299 1.00 64.94 100 ASP A CA 1
ATOM 783 C C . ASP A 1 100 ? -67.111 -49.518 2.883 1.00 64.94 100 ASP A C 1
ATOM 785 O O . ASP A 1 100 ? -66.560 -49.938 1.861 1.00 64.94 100 ASP A O 1
ATOM 789 N N . PRO A 1 101 ? -67.835 -50.326 3.683 1.00 70.75 101 PRO A N 1
ATOM 790 C CA . PRO A 1 101 ? -67.932 -51.770 3.529 1.00 70.75 101 PRO A CA 1
ATOM 791 C C . PRO A 1 101 ? -68.913 -52.140 2.411 1.00 70.75 101 PRO A C 1
ATOM 793 O O . PRO A 1 101 ? -69.853 -51.397 2.143 1.00 70.75 101 PRO A O 1
ATOM 796 N N . ASP A 1 102 ? -68.779 -53.340 1.841 1.00 53.84 102 ASP A N 1
ATOM 797 C CA . ASP A 1 102 ? -69.913 -53.973 1.162 1.00 53.84 102 ASP A CA 1
ATOM 798 C C . ASP A 1 102 ? -70.074 -55.433 1.622 1.00 53.84 102 ASP A C 1
ATOM 800 O O . ASP A 1 102 ? -69.146 -56.235 1.458 1.00 53.84 102 ASP A O 1
ATOM 804 N N . PRO A 1 103 ? -71.201 -55.779 2.272 1.00 70.62 103 PRO A N 1
ATOM 805 C CA . PRO A 1 103 ? -71.545 -57.140 2.647 1.00 70.62 103 PRO A CA 1
ATOM 806 C C . PRO A 1 103 ? -72.483 -57.792 1.617 1.00 70.62 103 PRO A C 1
ATOM 808 O O . PRO A 1 103 ? -73.593 -57.310 1.403 1.00 70.62 103 PRO A O 1
ATOM 811 N N . ALA A 1 104 ? -72.099 -58.957 1.085 1.00 58.88 104 ALA A N 1
ATOM 812 C CA . ALA A 1 104 ? -73.029 -60.004 0.635 1.00 58.88 104 ALA A CA 1
ATOM 813 C C . ALA A 1 104 ? -72.324 -61.362 0.515 1.00 58.88 104 ALA A C 1
ATOM 815 O O . ALA A 1 104 ? -71.320 -61.445 -0.226 1.00 58.88 104 ALA A O 1
#